Protein AF-A0A7V1GRT3-F1 (afdb_monomer)

Sequence (138 aa):
MILPPLRERRIIQRSLESFFRTHKEAEFRRAIRMVSRFYHLRTPKVEWFEYLDWGKVVGKTYEDGKIHLVHPENWKNGRKYNSERQWIQAVYHELGHYVLWADAERKADLFAARMLRGLNGKHPKNGARVRHKPAERR

Nearest PDB structures (foldseek):
  2r01-assembly1_A-2  TM=6.209E-01  e=7.469E+00  Chlorobaculum tepidum TLS
  8gad-assembly1_B  TM=3.885E-01  e=8.451E+00  synthetic construct
  7p30-assembly1_B  TM=4.212E-01  e=6.601E+00  Saccharomyces cerevisiae S288C

Radius of gyration: 23.44 Å; Cα contacts (8 Å, |Δi|>4): 127; chains: 1; bounding box: 41×51×80 Å

pLDDT: mean 83.91, std 15.69, range [49.06, 98.56]

Foldseek 3Di:
DDDDDPVLVVQLLVLLLCCLVPVPVVSVQVSQVSLCVVLVHDRAAEDEDQDDPPVPAQKDADLVRHIYHHHSVNQCVDPPGRDSVSRVVNVVVNVVVSSCNRCVPVVVVVVVVVVCPCPPPPPDPPDDPPDDDDDDDD

Structure (mmCIF, N/CA/C/O backbone):
data_AF-A0A7V1GRT3-F1
#
_entry.id   AF-A0A7V1GRT3-F1
#
loop_
_atom_site.group_PDB
_atom_site.id
_atom_site.type_symbol
_atom_site.label_atom_id
_atom_site.label_alt_id
_atom_site.label_comp_id
_atom_site.label_asym_id
_atom_site.label_entity_id
_atom_site.label_seq_id
_atom_site.pdbx_PDB_ins_code
_atom_site.Cartn_x
_atom_site.Cartn_y
_atom_site.Cartn_z
_atom_site.occupancy
_atom_site.B_iso_or_equiv
_atom_site.auth_seq_id
_atom_site.auth_comp_id
_atom_site.auth_asym_id
_atom_site.auth_atom_id
_atom_site.pdbx_PDB_model_num
ATOM 1 N N . MET A 1 1 ? 9.983 3.347 -11.801 1.00 63.03 1 MET A N 1
ATOM 2 C CA . MET A 1 1 ? 8.967 2.269 -11.854 1.00 63.03 1 MET A CA 1
ATOM 3 C C . MET A 1 1 ? 7.840 2.710 -12.780 1.00 63.03 1 MET A C 1
ATOM 5 O O . MET A 1 1 ? 7.515 3.890 -12.764 1.00 63.03 1 MET A O 1
ATOM 9 N N . ILE A 1 2 ? 7.294 1.825 -13.619 1.00 78.50 2 ILE A N 1
ATOM 10 C CA . ILE A 1 2 ? 6.099 2.154 -14.417 1.00 78.50 2 ILE A CA 1
ATOM 11 C C . ILE A 1 2 ? 4.923 2.187 -13.442 1.00 78.50 2 ILE A C 1
ATOM 13 O O . ILE A 1 2 ? 4.745 1.221 -12.717 1.00 78.50 2 ILE A O 1
ATOM 17 N N . LEU A 1 3 ? 4.176 3.286 -13.377 1.00 86.88 3 LEU A N 1
ATOM 18 C CA . LEU A 1 3 ? 3.011 3.414 -12.496 1.00 86.88 3 LEU 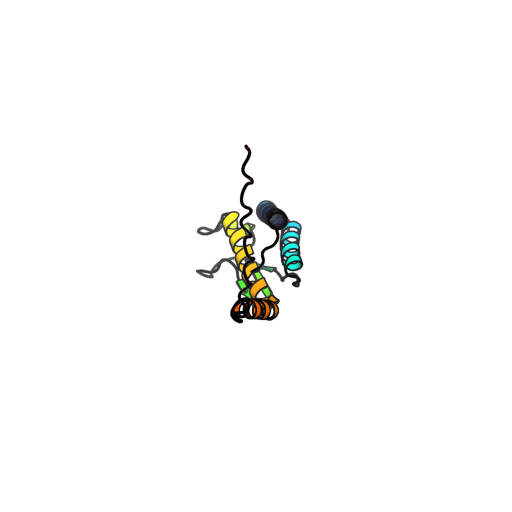A CA 1
ATOM 19 C C . LEU A 1 3 ? 1.721 3.044 -13.243 1.00 86.88 3 LEU A C 1
ATOM 21 O O . LEU A 1 3 ? 1.665 3.259 -14.458 1.00 86.88 3 LEU A O 1
ATOM 25 N N . PRO A 1 4 ? 0.661 2.598 -12.537 1.00 90.19 4 PRO A N 1
ATOM 26 C CA . PRO A 1 4 ? -0.648 2.425 -13.152 1.00 90.19 4 PRO A CA 1
ATOM 27 C C . PRO A 1 4 ? -1.164 3.727 -13.788 1.00 90.19 4 PRO A C 1
ATOM 29 O O . PRO A 1 4 ? -0.860 4.829 -13.294 1.00 90.19 4 PRO A O 1
ATOM 32 N N . PRO A 1 5 ? -1.994 3.645 -14.845 1.00 94.44 5 PRO A N 1
ATOM 33 C CA . PRO A 1 5 ? -2.667 4.804 -15.415 1.00 94.44 5 PRO A CA 1
ATOM 34 C C . PRO A 1 5 ? -3.401 5.619 -14.345 1.00 94.44 5 PRO A C 1
ATOM 36 O O . PRO A 1 5 ? -3.901 5.081 -13.355 1.00 94.44 5 PRO A O 1
ATOM 39 N N . LEU A 1 6 ? -3.512 6.937 -14.545 1.00 95.50 6 LEU A N 1
ATOM 40 C CA . LEU A 1 6 ? -4.125 7.836 -13.555 1.00 95.50 6 LEU A CA 1
ATOM 41 C C . LEU A 1 6 ? -5.550 7.404 -13.166 1.00 95.50 6 LEU A C 1
ATOM 43 O O . LEU A 1 6 ? -5.934 7.513 -12.003 1.00 95.50 6 LEU A O 1
ATOM 47 N N . ARG A 1 7 ? -6.318 6.867 -14.124 1.00 96.50 7 ARG A N 1
ATOM 48 C CA . ARG A 1 7 ? -7.661 6.324 -13.882 1.00 96.50 7 ARG A CA 1
ATOM 49 C C . ARG A 1 7 ? -7.647 5.182 -12.863 1.00 96.50 7 ARG A C 1
ATOM 51 O O . ARG A 1 7 ? -8.464 5.195 -11.948 1.00 96.50 7 ARG A O 1
ATOM 58 N N . GLU A 1 8 ? -6.726 4.232 -12.996 1.00 95.81 8 GLU A N 1
ATOM 59 C CA . GLU A 1 8 ? -6.601 3.102 -12.067 1.00 95.81 8 GLU A CA 1
ATOM 60 C C . GLU A 1 8 ? -6.127 3.571 -10.695 1.00 95.81 8 GLU A C 1
ATOM 62 O O . GLU A 1 8 ? -6.721 3.196 -9.685 1.00 95.81 8 GLU A O 1
ATOM 67 N N . ARG A 1 9 ? -5.147 4.486 -10.656 1.00 97.31 9 ARG A N 1
ATOM 68 C CA . ARG A 1 9 ? -4.674 5.098 -9.404 1.00 97.31 9 ARG A CA 1
ATOM 69 C C . ARG A 1 9 ? -5.802 5.776 -8.629 1.00 97.31 9 ARG A C 1
ATOM 71 O O . ARG A 1 9 ? -5.892 5.595 -7.424 1.00 97.31 9 ARG A O 1
ATOM 78 N N . ARG A 1 10 ? -6.714 6.485 -9.305 1.00 98.00 10 ARG A N 1
ATOM 79 C CA . ARG A 1 10 ? -7.901 7.089 -8.667 1.00 98.00 10 ARG A CA 1
ATOM 80 C C . ARG A 1 10 ? -8.875 6.055 -8.097 1.00 98.00 10 ARG A C 1
ATOM 82 O O . ARG A 1 10 ? -9.586 6.354 -7.145 1.00 98.00 10 ARG A O 1
ATOM 89 N N . ILE A 1 11 ? -8.984 4.869 -8.694 1.00 98.00 11 ILE A N 1
ATOM 90 C CA . ILE A 1 11 ? -9.845 3.798 -8.165 1.00 98.00 11 ILE A CA 1
ATOM 91 C C . ILE A 1 11 ? -9.196 3.181 -6.926 1.00 98.00 11 ILE A C 1
ATOM 93 O O . ILE A 1 11 ? -9.858 3.078 -5.900 1.00 98.00 11 ILE A O 1
ATOM 97 N N . ILE A 1 12 ? -7.903 2.854 -7.004 1.00 98.25 12 ILE A N 1
ATOM 98 C CA . ILE A 1 12 ? -7.123 2.334 -5.872 1.00 98.25 12 ILE A CA 1
ATOM 99 C C . ILE A 1 12 ? -7.197 3.311 -4.693 1.00 98.25 12 ILE A C 1
ATOM 101 O O . ILE A 1 12 ? -7.573 2.910 -3.596 1.00 98.25 12 ILE A O 1
ATOM 105 N N . GLN A 1 13 ? -6.932 4.594 -4.947 1.00 98.31 13 GLN A N 1
ATOM 106 C CA . GLN A 1 13 ? -7.016 5.663 -3.956 1.00 98.31 13 GLN A CA 1
ATOM 107 C C . GLN A 1 13 ? -8.377 5.674 -3.247 1.00 98.31 13 GLN A C 1
ATOM 109 O O . GLN A 1 13 ? -8.423 5.597 -2.026 1.00 98.31 13 GLN A O 1
ATOM 114 N N . ARG A 1 14 ? -9.483 5.686 -4.001 1.00 98.44 14 ARG A N 1
ATOM 115 C CA . ARG A 1 14 ? -10.840 5.710 -3.428 1.00 98.44 14 ARG A CA 1
ATOM 116 C C . ARG A 1 14 ? -11.167 4.467 -2.605 1.00 98.44 14 ARG A C 1
ATOM 118 O O . ARG A 1 14 ? -11.846 4.581 -1.591 1.00 98.44 14 ARG A O 1
ATOM 125 N N . SER A 1 15 ? -10.688 3.293 -3.012 1.00 98.56 15 SER A N 1
ATOM 126 C CA . SER A 1 15 ? -10.851 2.076 -2.212 1.00 98.56 15 SER A CA 1
ATOM 127 C C . SER A 1 15 ? -10.048 2.139 -0.907 1.00 98.56 15 SER A C 1
ATOM 129 O O . SER A 1 15 ? -10.567 1.752 0.136 1.00 98.56 15 SER A O 1
ATOM 131 N N . LEU A 1 16 ? -8.830 2.692 -0.917 1.00 98.44 16 LEU A N 1
ATOM 132 C CA . LEU A 1 16 ? -8.054 2.904 0.311 1.00 98.44 16 LEU A CA 1
ATOM 133 C C . LEU A 1 16 ? -8.704 3.942 1.238 1.00 98.44 16 LEU A C 1
ATOM 135 O O . LEU A 1 16 ? -8.792 3.701 2.437 1.00 98.44 16 LEU A O 1
ATOM 139 N N . GLU A 1 17 ? -9.212 5.050 0.695 1.00 98.50 17 GLU A N 1
ATOM 140 C CA . GLU A 1 17 ? -9.977 6.059 1.448 1.00 98.50 17 GLU A CA 1
ATOM 141 C C . GLU A 1 17 ? -11.249 5.449 2.058 1.00 98.50 17 GLU A C 1
ATOM 143 O O . GLU A 1 17 ? -11.537 5.629 3.240 1.00 98.50 17 GLU A O 1
ATOM 148 N N . SER A 1 18 ? -11.994 4.662 1.275 1.00 98.38 18 SER A N 1
ATOM 149 C CA . SER A 1 18 ? -13.191 3.962 1.749 1.00 98.38 18 SER A CA 1
ATOM 150 C C . SER A 1 18 ? -12.866 2.981 2.875 1.00 98.38 18 SER A C 1
ATOM 152 O O . SER A 1 18 ? -13.548 2.971 3.902 1.00 98.38 18 SER A O 1
ATOM 154 N N . PHE A 1 19 ? -11.797 2.193 2.731 1.00 98.31 19 PHE A N 1
ATOM 155 C CA . PHE A 1 19 ? -11.335 1.303 3.790 1.00 98.31 19 PHE A CA 1
ATOM 156 C C . PHE A 1 19 ? -10.915 2.079 5.039 1.00 98.31 19 PHE A C 1
ATOM 158 O O . PHE A 1 19 ? -11.338 1.726 6.134 1.00 98.31 19 PHE A O 1
ATOM 165 N N . PHE A 1 20 ? -10.166 3.174 4.891 1.00 97.69 20 PHE A N 1
ATOM 166 C CA . PHE A 1 20 ? -9.752 3.998 6.025 1.00 97.69 20 PHE A CA 1
ATOM 167 C C . PHE A 1 20 ? -10.951 4.529 6.823 1.00 97.69 20 PHE A C 1
ATOM 169 O O . PHE A 1 20 ? -10.897 4.616 8.048 1.00 97.69 20 PHE A O 1
ATOM 176 N N . ARG A 1 21 ? -12.054 4.867 6.151 1.00 97.06 21 ARG A N 1
ATOM 177 C CA . ARG A 1 21 ? -13.256 5.418 6.796 1.00 97.06 21 ARG A CA 1
ATOM 178 C C . ARG A 1 21 ? -14.195 4.354 7.353 1.00 97.06 21 ARG A C 1
ATOM 180 O O . ARG A 1 21 ? -14.779 4.575 8.405 1.00 97.06 21 ARG A O 1
ATOM 187 N N . THR A 1 22 ? -14.358 3.238 6.645 1.00 97.56 22 THR A N 1
ATOM 188 C CA . THR A 1 22 ? -15.412 2.242 6.924 1.00 97.56 22 THR A CA 1
ATOM 189 C C . THR A 1 22 ? -14.898 0.912 7.464 1.00 97.56 22 THR A C 1
ATOM 191 O O . THR A 1 22 ? -15.703 0.066 7.838 1.00 97.56 22 THR A O 1
ATOM 194 N N . HIS A 1 23 ? -13.582 0.695 7.431 1.00 95.69 23 HIS A N 1
ATOM 195 C CA . HIS A 1 23 ? -12.882 -0.537 7.820 1.00 95.69 23 HIS A CA 1
ATOM 196 C C . HIS A 1 23 ? -13.369 -1.804 7.088 1.00 95.69 23 HIS A C 1
ATOM 198 O O . HIS A 1 23 ? -13.065 -2.929 7.474 1.00 95.69 23 HIS A O 1
ATOM 204 N N . LYS A 1 24 ? -14.089 -1.648 5.968 1.00 96.75 24 LYS A N 1
ATOM 205 C CA . LYS A 1 24 ? -14.533 -2.767 5.129 1.00 96.75 24 LYS A CA 1
ATOM 206 C C . LYS A 1 24 ? -13.344 -3.381 4.393 1.00 96.75 24 LYS A C 1
ATOM 208 O O . LYS A 1 24 ? -12.938 -2.876 3.346 1.00 96.75 24 LYS A O 1
ATOM 213 N N . GLU A 1 25 ? -12.820 -4.501 4.889 1.00 95.75 25 GLU A N 1
ATOM 214 C CA . GLU A 1 25 ? -11.635 -5.174 4.323 1.00 95.75 25 GLU A CA 1
ATOM 215 C C . GLU A 1 25 ? -11.728 -5.466 2.817 1.00 95.75 25 GLU A C 1
ATOM 217 O O . GLU A 1 25 ? -10.709 -5.522 2.125 1.00 95.75 25 GLU A O 1
ATOM 222 N N . ALA A 1 26 ? -12.940 -5.648 2.283 1.00 97.44 26 ALA A N 1
ATOM 223 C CA . ALA A 1 26 ? -13.163 -5.852 0.855 1.00 97.44 26 ALA A CA 1
ATOM 224 C C . ALA A 1 26 ? -12.593 -4.706 -0.003 1.00 97.44 26 ALA A C 1
ATOM 226 O O . ALA A 1 26 ? -12.023 -4.965 -1.064 1.00 97.44 26 ALA A O 1
ATOM 227 N N . GLU A 1 27 ? -12.683 -3.459 0.470 1.00 98.19 27 GLU A N 1
ATOM 228 C CA . GLU A 1 27 ? -12.131 -2.292 -0.224 1.00 98.19 27 GLU A CA 1
ATOM 229 C C . GLU A 1 27 ? -10.603 -2.299 -0.206 1.00 98.19 27 GLU A C 1
ATOM 231 O O . GLU A 1 27 ? -9.966 -2.080 -1.238 1.00 98.19 27 GLU A O 1
ATOM 236 N N . PHE A 1 28 ? -10.002 -2.657 0.931 1.00 97.88 28 PHE A N 1
ATOM 237 C CA . PHE A 1 28 ? -8.556 -2.823 1.019 1.00 97.88 28 PHE A CA 1
ATOM 238 C C . PHE A 1 28 ? -8.071 -3.915 0.061 1.00 97.88 28 PHE A C 1
ATOM 240 O O . PHE A 1 28 ? -7.247 -3.659 -0.816 1.00 97.88 28 PHE A O 1
ATOM 247 N N . ARG A 1 29 ? -8.654 -5.119 0.140 1.00 97.31 29 ARG A N 1
ATOM 248 C CA . ARG A 1 29 ? -8.309 -6.247 -0.743 1.00 97.31 29 ARG A CA 1
ATOM 249 C C . ARG A 1 29 ? -8.458 -5.884 -2.217 1.00 97.31 29 ARG A C 1
ATOM 251 O O . ARG A 1 29 ? -7.625 -6.289 -3.028 1.00 97.31 29 ARG A O 1
ATOM 258 N N . ARG A 1 30 ? -9.488 -5.112 -2.576 1.00 97.75 30 ARG A N 1
ATOM 259 C CA . ARG A 1 30 ? -9.682 -4.606 -3.939 1.00 97.75 30 ARG A CA 1
ATOM 260 C C . ARG A 1 30 ? -8.520 -3.717 -4.375 1.00 97.75 30 ARG A C 1
ATOM 262 O O . ARG A 1 30 ? -7.966 -3.958 -5.447 1.00 97.75 30 ARG A O 1
ATOM 269 N N . ALA A 1 31 ? -8.133 -2.738 -3.558 1.00 97.94 31 ALA A N 1
ATOM 270 C CA . ALA A 1 31 ? -7.012 -1.849 -3.856 1.00 97.94 31 ALA A CA 1
ATOM 271 C C . ALA A 1 31 ? -5.703 -2.631 -4.062 1.00 97.94 31 ALA A C 1
ATOM 273 O O . ALA A 1 31 ? -5.037 -2.450 -5.084 1.00 97.94 31 ALA A O 1
ATOM 274 N N . ILE A 1 32 ? -5.378 -3.556 -3.151 1.00 97.44 32 ILE A N 1
ATOM 275 C CA . ILE A 1 32 ? -4.144 -4.350 -3.231 1.00 97.44 32 ILE A CA 1
ATOM 276 C C . ILE A 1 32 ? -4.138 -5.247 -4.477 1.00 97.44 32 ILE A C 1
ATOM 278 O O . ILE A 1 32 ? -3.162 -5.250 -5.225 1.00 97.44 32 ILE A O 1
ATOM 282 N N . ARG A 1 33 ? -5.245 -5.945 -4.774 1.00 97.31 33 ARG A N 1
ATOM 283 C CA . ARG A 1 33 ? -5.354 -6.781 -5.987 1.00 97.31 33 ARG A CA 1
ATOM 284 C C . ARG A 1 33 ? -5.165 -5.978 -7.268 1.00 97.31 33 ARG A C 1
ATOM 286 O O . ARG A 1 33 ? -4.555 -6.480 -8.206 1.00 97.31 33 ARG A O 1
ATOM 293 N N . MET A 1 34 ? -5.685 -4.751 -7.331 1.00 97.38 34 MET A N 1
ATOM 294 C CA . MET A 1 34 ? -5.506 -3.892 -8.504 1.00 97.38 34 MET A CA 1
ATOM 295 C C . MET A 1 34 ? -4.036 -3.523 -8.719 1.00 97.38 34 MET A C 1
ATOM 297 O O . MET A 1 34 ? -3.564 -3.578 -9.854 1.00 97.38 34 MET A O 1
ATOM 301 N N . VAL A 1 35 ? -3.307 -3.207 -7.642 1.00 95.50 35 VAL A N 1
ATOM 302 C CA . VAL A 1 35 ? -1.860 -2.945 -7.703 1.00 95.50 35 VAL A CA 1
ATOM 303 C C . VAL A 1 35 ? -1.108 -4.195 -8.154 1.00 95.50 35 VAL A C 1
ATOM 305 O O . VAL A 1 35 ? -0.366 -4.133 -9.133 1.00 95.50 35 VAL A O 1
ATOM 308 N N . SER A 1 36 ? -1.339 -5.337 -7.503 1.00 94.94 36 SER A N 1
ATOM 309 C CA . SER A 1 36 ? -0.692 -6.603 -7.862 1.00 94.94 36 SER A CA 1
ATOM 310 C C . SER A 1 36 ? -0.954 -6.996 -9.314 1.00 94.94 36 SER A C 1
ATOM 312 O O . SER A 1 36 ? -0.019 -7.350 -10.027 1.00 94.94 36 SER A O 1
ATOM 314 N N . ARG A 1 37 ? -2.196 -6.850 -9.794 1.00 95.31 37 ARG A N 1
ATOM 315 C CA . ARG A 1 37 ? -2.559 -7.154 -11.184 1.00 95.31 37 ARG A CA 1
ATOM 316 C C . ARG A 1 37 ? -1.792 -6.293 -12.181 1.00 95.31 37 ARG A C 1
ATOM 318 O O . ARG A 1 37 ? -1.333 -6.819 -13.186 1.00 95.31 37 ARG A O 1
ATOM 325 N N . PHE A 1 38 ? -1.650 -4.996 -11.910 1.00 93.31 38 PHE A N 1
ATOM 326 C CA . PHE A 1 38 ? -0.923 -4.088 -12.799 1.00 93.31 38 PHE A CA 1
ATOM 327 C C . PHE A 1 38 ? 0.552 -4.487 -12.962 1.00 93.31 38 PHE A C 1
ATOM 329 O O . PHE A 1 38 ? 1.103 -4.388 -14.054 1.00 93.31 38 PHE A O 1
ATOM 336 N N . TYR A 1 39 ? 1.185 -4.958 -11.887 1.00 90.50 39 TYR A N 1
ATOM 337 C CA . TYR A 1 39 ? 2.581 -5.398 -11.914 1.00 90.50 39 TYR A CA 1
ATOM 338 C C . TYR A 1 39 ? 2.761 -6.886 -12.236 1.00 90.50 39 TYR A C 1
ATOM 340 O O . TYR A 1 39 ? 3.895 -7.350 -12.243 1.00 90.50 39 TYR A O 1
ATOM 348 N N . HIS A 1 40 ? 1.683 -7.626 -12.517 1.00 91.19 40 HIS A N 1
ATOM 349 C CA . HIS A 1 40 ? 1.707 -9.082 -12.707 1.00 91.19 40 HIS A CA 1
ATOM 350 C C . HIS A 1 40 ? 2.296 -9.851 -11.511 1.00 91.19 40 HIS A C 1
ATOM 352 O O . HIS A 1 40 ? 2.954 -10.876 -11.670 1.00 91.19 40 HIS A O 1
ATOM 358 N N . LEU A 1 41 ? 2.034 -9.361 -10.299 1.00 91.75 41 LEU A N 1
ATOM 359 C CA . LEU A 1 41 ? 2.503 -9.953 -9.051 1.00 91.75 41 LEU A CA 1
ATOM 360 C C . LEU A 1 41 ? 1.398 -10.742 -8.355 1.00 91.75 41 LEU A C 1
ATOM 362 O O . LEU A 1 41 ? 0.202 -10.499 -8.545 1.00 91.75 41 LEU A O 1
ATOM 366 N N . ARG A 1 42 ? 1.807 -11.656 -7.471 1.00 93.12 42 ARG A N 1
ATOM 367 C CA . ARG A 1 42 ? 0.891 -12.234 -6.483 1.00 93.12 42 ARG A CA 1
ATOM 368 C C . ARG A 1 42 ? 0.343 -11.118 -5.580 1.00 93.12 42 ARG A C 1
ATOM 370 O O . ARG A 1 42 ? 0.895 -10.022 -5.479 1.00 93.12 42 ARG A O 1
ATOM 377 N N . THR A 1 43 ? -0.806 -11.366 -4.959 1.00 94.50 43 THR A N 1
ATOM 378 C CA . THR A 1 43 ? -1.331 -10.433 -3.950 1.00 94.50 43 THR A CA 1
ATOM 379 C C . THR A 1 43 ? -0.522 -10.624 -2.665 1.00 94.50 43 THR A C 1
ATOM 381 O O . THR A 1 43 ? -0.478 -11.760 -2.190 1.00 94.50 43 THR A O 1
ATOM 384 N N . PRO A 1 44 ? 0.133 -9.582 -2.115 1.00 94.75 44 PRO A N 1
ATOM 385 C CA . PRO A 1 44 ? 0.901 -9.716 -0.884 1.00 94.75 44 PRO A CA 1
ATOM 386 C C . PRO A 1 44 ? -0.012 -10.071 0.288 1.00 94.75 44 PRO A C 1
ATOM 388 O O . PRO A 1 44 ? -1.177 -9.657 0.340 1.00 94.75 44 PRO A O 1
ATOM 391 N N . LYS A 1 45 ? 0.531 -10.816 1.253 1.00 94.00 45 LYS A N 1
ATOM 392 C CA . LYS A 1 45 ? -0.139 -11.046 2.533 1.00 94.00 45 LYS A CA 1
ATOM 393 C C . LYS A 1 45 ? 0.043 -9.801 3.396 1.00 94.00 45 LYS A C 1
ATOM 395 O O . LYS A 1 45 ? 1.176 -9.396 3.637 1.00 94.00 45 LYS A O 1
ATOM 400 N N . VAL A 1 46 ? -1.061 -9.215 3.853 1.00 95.06 46 VAL A N 1
ATOM 401 C CA . VAL A 1 46 ? -1.042 -8.072 4.772 1.00 95.06 46 VAL A CA 1
ATOM 402 C C . VAL A 1 46 ? -1.462 -8.541 6.158 1.00 95.06 46 VAL A C 1
ATOM 404 O O . VAL A 1 46 ? -2.499 -9.188 6.292 1.00 95.06 46 VAL A O 1
ATOM 407 N N . GLU A 1 47 ? -0.657 -8.222 7.165 1.00 93.56 47 GLU A N 1
ATOM 408 C CA . GLU A 1 47 ? -0.955 -8.469 8.577 1.00 93.56 47 GLU A CA 1
ATOM 409 C C . GLU A 1 47 ? -1.038 -7.128 9.319 1.00 93.56 47 GLU A C 1
ATOM 411 O O . GLU A 1 47 ? -0.270 -6.197 9.054 1.00 93.56 47 GLU A O 1
ATOM 416 N N . TRP A 1 48 ? -2.016 -7.019 10.218 1.00 92.19 48 TRP A N 1
ATOM 417 C CA . TRP A 1 48 ? -2.283 -5.803 10.979 1.00 92.19 48 TRP A CA 1
ATOM 418 C C . TRP A 1 48 ? -1.520 -5.819 12.300 1.00 92.19 48 TRP A C 1
ATOM 420 O O . TRP A 1 48 ? -1.541 -6.822 13.008 1.00 92.19 48 TRP A O 1
A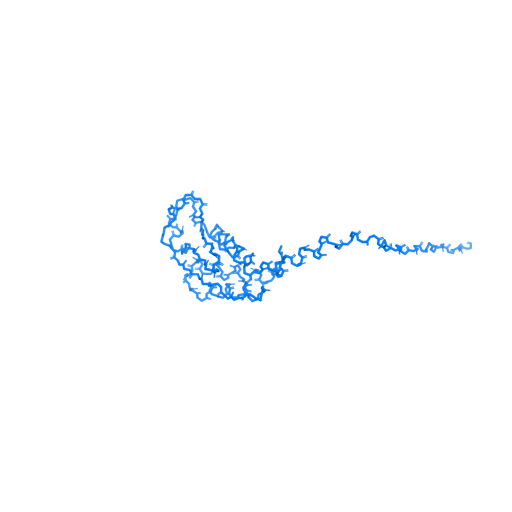TOM 430 N N . PHE A 1 49 ? -0.878 -4.705 12.642 1.00 85.38 49 PHE A N 1
ATOM 431 C CA . PHE A 1 49 ? -0.188 -4.529 13.920 1.00 85.38 49 PHE A CA 1
ATOM 432 C C . PHE A 1 49 ? -0.881 -3.490 14.807 1.00 85.38 49 PHE A C 1
ATOM 434 O O . PHE A 1 49 ? -1.445 -2.503 14.320 1.00 85.38 49 PHE A O 1
ATOM 441 N N . GLU A 1 50 ? -0.829 -3.729 16.119 1.00 72.12 50 GLU A N 1
ATOM 442 C CA . GLU A 1 50 ? -1.518 -2.919 17.130 1.00 72.12 50 GLU A CA 1
ATOM 443 C C . GLU A 1 50 ? -0.800 -1.608 17.449 1.00 72.12 50 GLU A C 1
ATOM 445 O O . GLU A 1 50 ? -1.454 -0.577 17.591 1.00 72.12 50 GLU A O 1
ATOM 450 N N . TYR A 1 51 ? 0.535 -1.620 17.514 1.00 65.38 51 TYR A N 1
ATOM 451 C CA . TYR A 1 51 ? 1.310 -0.458 17.938 1.00 65.38 51 TYR A CA 1
ATOM 452 C C . TYR A 1 51 ? 2.589 -0.255 17.125 1.00 65.38 51 TYR A C 1
ATOM 454 O O . TYR A 1 51 ? 3.308 -1.193 16.778 1.00 65.38 51 TYR A O 1
ATOM 462 N N . LEU A 1 52 ? 2.886 1.017 16.855 1.00 56.41 52 LEU A N 1
ATOM 463 C CA . LEU A 1 52 ? 4.127 1.482 16.243 1.00 56.41 52 LEU A CA 1
ATOM 464 C C . LEU A 1 52 ? 5.136 1.832 17.333 1.00 56.41 52 LEU A C 1
ATOM 466 O O . LEU A 1 52 ? 5.414 3.007 17.550 1.00 56.41 52 LEU A O 1
ATOM 470 N N . ASP A 1 53 ? 5.721 0.836 17.991 1.00 54.31 53 ASP A N 1
ATOM 471 C CA . ASP A 1 53 ? 6.876 1.090 18.869 1.00 54.31 53 ASP A CA 1
ATOM 472 C C . ASP A 1 53 ? 8.218 1.026 18.114 1.00 54.31 53 ASP A C 1
ATOM 474 O O . ASP A 1 53 ? 9.274 0.715 18.652 1.00 54.31 53 ASP A O 1
ATOM 478 N N . TRP A 1 54 ? 8.191 1.316 16.809 1.00 52.84 54 TRP A N 1
ATOM 479 C CA . TRP A 1 54 ? 9.347 1.167 15.918 1.00 52.84 54 TRP A CA 1
ATOM 480 C C . TRP A 1 54 ? 10.093 2.473 15.652 1.00 52.84 54 TRP A C 1
ATOM 482 O O . TRP A 1 54 ? 10.893 2.518 14.723 1.00 52.84 54 TRP A O 1
ATOM 492 N N . GLY A 1 55 ? 9.815 3.548 16.403 1.00 52.97 55 GLY A N 1
ATOM 493 C CA . GLY A 1 55 ? 10.550 4.828 16.421 1.00 52.97 55 GLY A CA 1
ATOM 494 C C . GLY A 1 55 ? 10.667 5.624 15.101 1.00 52.97 55 GLY A C 1
ATOM 495 O O . GLY A 1 55 ? 10.902 6.832 15.140 1.00 52.97 55 GLY A O 1
ATOM 496 N N . LYS A 1 56 ? 10.510 4.989 13.929 1.00 57.84 56 LYS A N 1
ATOM 497 C CA . LYS A 1 56 ? 10.843 5.497 12.587 1.00 57.84 56 LYS A CA 1
ATOM 498 C C . LYS A 1 56 ? 10.057 4.862 11.430 1.00 57.84 56 LYS A C 1
ATOM 500 O O . LYS A 1 56 ? 10.017 5.485 10.374 1.00 57.84 56 LYS A O 1
ATOM 505 N N . VAL A 1 57 ? 9.444 3.685 11.579 1.00 64.88 57 VAL A N 1
ATOM 506 C CA . VAL A 1 57 ? 8.813 2.969 10.447 1.00 64.88 57 VAL A CA 1
ATOM 507 C C . VAL A 1 57 ? 7.307 2.874 10.650 1.00 64.88 57 VAL A C 1
ATOM 509 O O . VAL A 1 57 ? 6.894 2.469 11.723 1.00 64.88 57 VAL A O 1
ATOM 512 N N . VAL A 1 58 ? 6.507 3.275 9.655 1.00 74.62 58 VAL A N 1
ATOM 513 C CA . VAL A 1 58 ? 5.021 3.333 9.687 1.00 74.62 58 VAL A CA 1
ATOM 514 C C . VAL A 1 58 ? 4.340 2.081 9.109 1.00 74.62 58 VAL A C 1
ATOM 516 O O . VAL A 1 58 ? 3.114 1.981 9.084 1.00 74.62 58 VAL A O 1
ATOM 519 N N . GLY A 1 59 ? 5.151 1.130 8.665 1.00 84.00 59 GLY A N 1
ATOM 520 C CA . GLY A 1 59 ? 4.811 -0.170 8.109 1.00 84.00 59 GLY A CA 1
ATOM 521 C C . GLY A 1 59 ? 6.103 -0.974 7.961 1.00 84.00 59 GLY A C 1
ATOM 522 O O . GLY A 1 59 ? 7.180 -0.484 8.300 1.00 84.00 59 GLY A O 1
ATOM 523 N N . LYS A 1 60 ? 6.014 -2.226 7.522 1.00 89.69 60 LYS A N 1
ATOM 524 C CA . LYS A 1 60 ? 7.201 -2.998 7.154 1.00 89.69 60 LYS A CA 1
ATOM 525 C C . LYS A 1 60 ? 6.859 -4.043 6.117 1.00 89.69 60 LYS A C 1
ATOM 527 O O . LYS A 1 60 ? 6.061 -4.938 6.369 1.00 89.69 60 LYS A O 1
ATOM 532 N N . THR A 1 61 ? 7.521 -3.975 4.982 1.00 91.50 61 THR A N 1
ATOM 533 C CA . THR A 1 61 ? 7.539 -5.060 4.010 1.00 91.50 61 THR A CA 1
ATOM 534 C C . THR A 1 61 ? 8.697 -5.991 4.357 1.00 91.50 61 THR A C 1
ATOM 536 O O . THR A 1 61 ? 9.7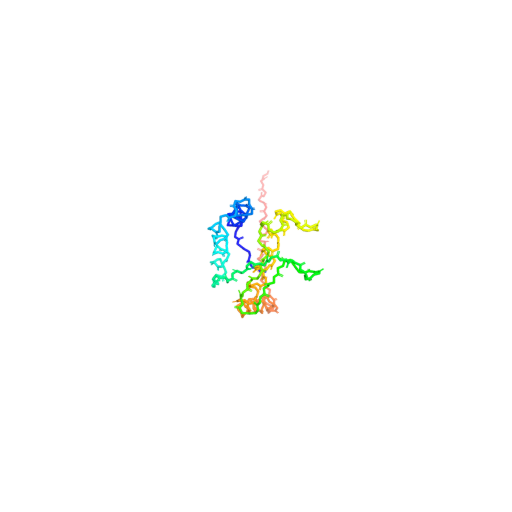74 -5.535 4.747 1.00 91.50 61 THR A O 1
ATOM 539 N N . TYR A 1 62 ? 8.502 -7.292 4.178 1.00 88.06 62 TYR A N 1
ATOM 540 C CA . TYR A 1 62 ? 9.512 -8.333 4.356 1.00 88.06 62 TYR A CA 1
ATOM 541 C C . TYR A 1 62 ? 9.928 -8.930 3.007 1.00 88.06 62 TYR A C 1
ATOM 543 O O . TYR A 1 62 ? 9.195 -8.840 2.019 1.00 88.06 62 TYR A O 1
ATOM 551 N N . GLU A 1 63 ? 11.107 -9.551 2.967 1.00 84.94 63 GLU A N 1
ATOM 552 C CA . GLU A 1 63 ? 11.671 -10.160 1.752 1.00 84.94 63 GLU A CA 1
ATOM 553 C C . GLU A 1 63 ? 10.807 -11.305 1.202 1.00 84.94 63 GLU A C 1
ATOM 555 O O . GLU A 1 63 ? 10.752 -11.513 -0.008 1.00 84.94 63 GLU A O 1
ATOM 560 N N . ASP A 1 64 ? 10.060 -11.996 2.070 1.00 84.75 64 ASP A N 1
ATOM 561 C CA . ASP A 1 64 ? 9.084 -13.030 1.695 1.00 84.75 64 ASP A CA 1
ATOM 562 C C . ASP A 1 64 ? 7.811 -12.460 1.030 1.00 84.75 64 ASP A C 1
ATOM 564 O O . ASP A 1 64 ? 6.914 -13.201 0.621 1.00 84.75 64 ASP A O 1
ATOM 568 N N . GLY A 1 65 ? 7.718 -11.133 0.914 1.00 86.06 65 GLY A N 1
ATOM 569 C CA . GLY A 1 65 ? 6.591 -10.428 0.324 1.00 86.06 65 GLY A CA 1
ATOM 570 C C . GLY A 1 65 ? 5.427 -10.174 1.281 1.00 86.06 65 GLY A C 1
ATOM 571 O O . GLY A 1 65 ? 4.379 -9.688 0.839 1.00 86.06 65 GLY A O 1
ATOM 572 N N . LYS A 1 66 ? 5.575 -10.480 2.576 1.00 92.19 66 LYS A N 1
ATOM 573 C CA . LYS A 1 66 ? 4.614 -10.076 3.603 1.00 92.19 66 LYS A CA 1
ATOM 574 C C . LYS A 1 66 ? 4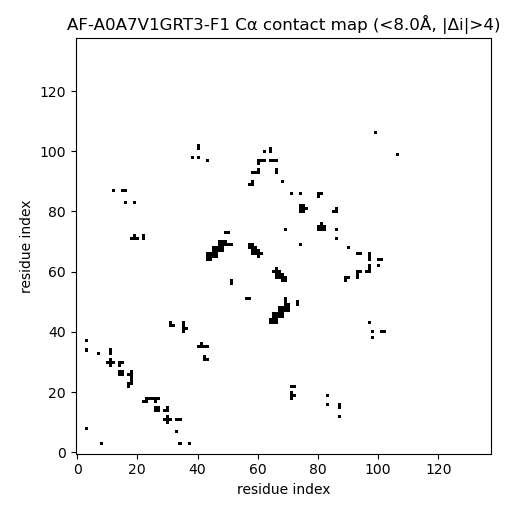.714 -8.572 3.864 1.00 92.19 66 LYS A C 1
ATOM 576 O O . LYS A 1 66 ? 5.795 -7.990 3.840 1.00 92.19 66 LYS A O 1
ATOM 581 N N . ILE A 1 67 ? 3.579 -7.941 4.144 1.00 94.06 67 ILE A N 1
ATOM 582 C CA . ILE A 1 67 ? 3.487 -6.534 4.528 1.00 94.06 67 ILE A CA 1
ATOM 583 C C . ILE A 1 67 ? 2.828 -6.434 5.905 1.00 94.06 67 ILE A C 1
ATOM 585 O O . ILE A 1 67 ? 1.716 -6.915 6.106 1.00 94.06 67 ILE A O 1
ATOM 589 N N . HIS A 1 68 ? 3.485 -5.764 6.842 1.00 93.00 68 HIS A N 1
ATOM 590 C CA . HIS A 1 68 ? 2.894 -5.325 8.099 1.00 93.00 68 HIS A CA 1
ATOM 591 C C . HIS A 1 68 ? 2.472 -3.865 7.988 1.00 93.00 68 HIS A C 1
ATOM 593 O O . HIS A 1 68 ? 3.257 -3.003 7.585 1.00 93.00 68 HIS A O 1
ATOM 599 N N . LEU A 1 69 ? 1.229 -3.589 8.370 1.00 93.19 69 LEU A N 1
ATOM 600 C CA . LEU A 1 69 ? 0.658 -2.247 8.399 1.00 93.19 69 LEU A CA 1
ATOM 601 C C . LEU A 1 69 ? -0.110 -2.033 9.697 1.00 93.19 69 LEU A C 1
ATOM 603 O O . LEU A 1 69 ? -0.632 -2.967 10.303 1.00 93.19 69 LEU A O 1
ATOM 607 N N . VAL A 1 70 ? -0.236 -0.775 10.097 1.00 91.31 70 VAL A N 1
ATOM 608 C CA . VAL A 1 70 ? -1.151 -0.396 11.175 1.00 91.31 70 VAL A CA 1
ATOM 609 C C . VAL A 1 70 ? -2.564 -0.321 10.620 1.00 91.31 70 VAL A C 1
ATOM 611 O O . VAL A 1 70 ? -2.790 0.291 9.572 1.00 91.31 70 VAL A O 1
ATOM 614 N N . HIS A 1 71 ? -3.524 -0.913 11.324 1.00 92.50 71 HIS A N 1
ATOM 615 C CA . HIS A 1 71 ? -4.930 -0.808 10.942 1.00 92.50 71 HIS A CA 1
ATOM 616 C C . HIS A 1 71 ? -5.424 0.652 11.065 1.00 92.50 71 HIS A C 1
ATOM 618 O O . HIS A 1 71 ? -5.031 1.333 12.017 1.00 92.50 71 HIS A O 1
ATOM 624 N N . PRO A 1 72 ? -6.293 1.161 10.163 1.00 93.19 72 PRO A N 1
ATOM 625 C CA . PRO A 1 72 ? -6.843 2.517 10.259 1.00 93.19 72 PRO A CA 1
ATOM 626 C C . PRO A 1 72 ? -7.437 2.881 11.626 1.00 93.19 72 PRO A C 1
ATOM 628 O O . PRO A 1 72 ? -7.331 4.032 12.041 1.00 93.19 72 PRO A O 1
ATOM 631 N N . GLU A 1 73 ? -8.025 1.915 12.336 1.00 91.06 73 GLU A N 1
ATOM 632 C CA . GLU A 1 73 ? -8.562 2.110 13.694 1.00 91.06 73 GLU A CA 1
ATOM 633 C C . GLU A 1 73 ? -7.489 2.561 14.675 1.00 91.06 73 GLU A C 1
ATOM 635 O O . GLU A 1 73 ? -7.650 3.576 15.348 1.00 91.06 73 GLU A O 1
ATOM 640 N N . ASN A 1 74 ? -6.362 1.855 14.690 1.00 88.94 74 ASN A N 1
ATOM 641 C CA . ASN A 1 74 ? -5.247 2.164 15.577 1.00 88.94 74 ASN A CA 1
ATOM 642 C C . ASN A 1 74 ? -4.500 3.411 15.102 1.00 88.94 74 ASN A C 1
ATOM 644 O O . ASN A 1 74 ? -4.066 4.230 15.908 1.00 88.94 74 ASN A O 1
ATOM 648 N N . TRP A 1 75 ? -4.403 3.599 13.784 1.00 90.00 75 TRP A N 1
ATOM 649 C CA . TRP A 1 75 ? -3.740 4.754 13.189 1.00 90.00 75 TRP A CA 1
ATOM 650 C C . TRP A 1 75 ? -4.367 6.079 13.623 1.00 90.00 75 TRP A C 1
ATOM 652 O O . TRP A 1 75 ? -3.652 7.014 13.972 1.00 90.00 75 TRP A O 1
ATOM 662 N N . LYS A 1 76 ? -5.703 6.165 13.638 1.00 90.44 76 LYS A N 1
ATOM 663 C CA . LYS A 1 76 ? -6.434 7.383 14.030 1.00 90.44 76 LYS A CA 1
ATOM 664 C C . LYS A 1 76 ? -6.129 7.827 15.465 1.00 90.44 76 LYS A C 1
ATOM 666 O O . LYS A 1 76 ? -6.219 9.015 15.755 1.00 90.44 76 LYS A O 1
ATOM 671 N N . ASN A 1 77 ? -5.712 6.899 16.325 1.00 87.44 77 ASN A N 1
ATOM 672 C CA . ASN A 1 77 ? -5.356 7.164 17.720 1.00 87.44 77 ASN A CA 1
ATOM 673 C C . ASN A 1 77 ? -3.884 7.591 17.899 1.00 87.44 77 ASN A C 1
ATOM 675 O O . ASN A 1 77 ? -3.446 7.882 19.013 1.00 87.44 77 ASN A O 1
ATOM 679 N N . GLY A 1 78 ? -3.097 7.635 16.819 1.00 83.25 78 GLY A N 1
ATOM 680 C CA . GLY A 1 78 ? -1.694 8.030 16.858 1.00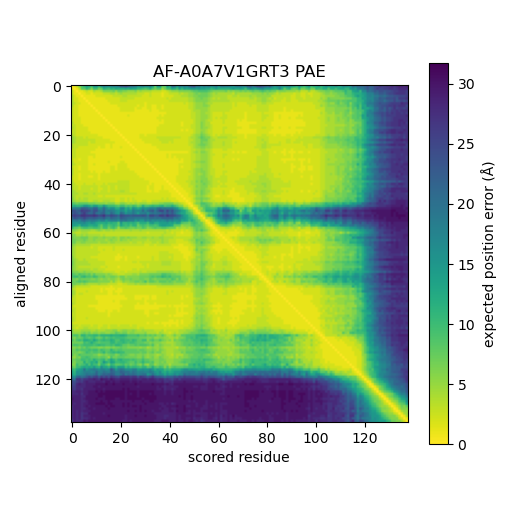 83.25 78 GLY A CA 1
ATOM 681 C C . GLY A 1 78 ? -1.486 9.510 17.208 1.00 83.25 78 GLY A C 1
ATOM 682 O O . GLY A 1 78 ? -2.236 10.393 16.794 1.00 83.25 78 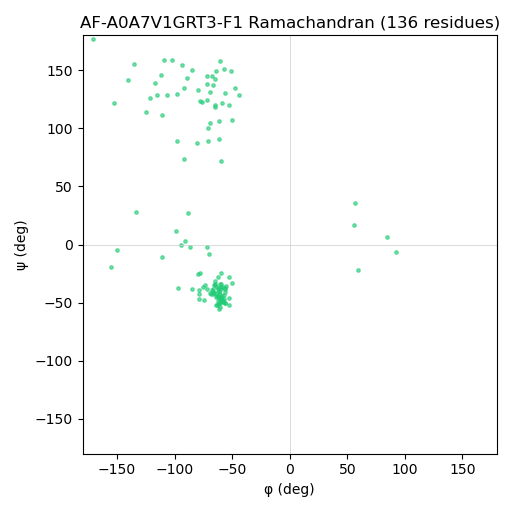GLY A O 1
ATOM 683 N N . ARG A 1 79 ? -0.407 9.816 17.943 1.00 78.88 79 ARG A N 1
ATOM 684 C CA . ARG A 1 79 ? -0.046 11.210 18.284 1.00 78.88 79 ARG A CA 1
ATOM 685 C C . ARG A 1 79 ? 0.636 11.960 17.133 1.00 78.88 79 ARG A C 1
ATOM 687 O O . ARG A 1 79 ? 0.344 13.126 16.905 1.00 78.88 79 ARG A O 1
ATOM 694 N N . LYS A 1 80 ? 1.566 11.303 16.426 1.00 79.31 80 LYS A N 1
ATOM 695 C CA . LYS A 1 80 ? 2.384 11.905 15.348 1.00 79.31 80 LYS A CA 1
ATOM 696 C C . LYS A 1 80 ? 1.837 11.634 13.944 1.00 79.31 80 LYS A C 1
ATOM 698 O O . LYS A 1 80 ? 1.929 12.489 13.066 1.00 79.31 80 LYS A O 1
ATOM 703 N N . TYR A 1 81 ? 1.303 10.436 13.731 1.00 81.00 81 TYR A N 1
ATOM 704 C CA . TYR A 1 81 ? 0.728 10.003 12.463 1.00 81.00 81 TYR A CA 1
ATOM 705 C C . TYR A 1 81 ? -0.694 9.529 12.727 1.00 81.00 81 TYR A C 1
ATOM 707 O O . TYR A 1 81 ? -0.877 8.554 13.448 1.00 81.00 81 TYR A O 1
ATOM 715 N N . ASN A 1 82 ? -1.675 10.247 12.189 1.00 87.31 82 ASN A N 1
ATOM 716 C CA . ASN A 1 82 ? -3.093 9.959 12.428 1.00 87.31 82 ASN A CA 1
ATOM 717 C C . ASN A 1 82 ? -4.017 10.347 11.271 1.00 87.31 82 ASN A C 1
ATOM 719 O O . ASN A 1 82 ? -5.206 10.035 11.294 1.00 87.31 82 ASN A O 1
ATOM 723 N N . SER A 1 83 ? -3.490 10.985 10.224 1.00 93.00 83 SER A N 1
ATOM 724 C CA . SER A 1 83 ? -4.309 11.387 9.082 1.00 93.00 83 SER A CA 1
ATOM 725 C C . SER A 1 83 ? -4.470 10.266 8.053 1.00 93.00 83 SER A C 1
ATOM 727 O O . SER A 1 83 ? -3.558 9.462 7.835 1.00 93.00 83 SER A O 1
ATOM 729 N N . GLU A 1 84 ? -5.610 10.280 7.355 1.00 96.12 84 GLU A N 1
ATOM 730 C CA . GLU A 1 84 ? -5.912 9.410 6.206 1.00 96.12 84 GLU A CA 1
ATOM 731 C C . GLU A 1 84 ? -4.807 9.484 5.144 1.00 96.12 84 GLU A C 1
ATOM 733 O O . GLU A 1 84 ? -4.304 8.465 4.675 1.00 96.12 84 GLU A O 1
ATOM 738 N N . ARG A 1 85 ? -4.362 10.702 4.811 1.00 95.62 85 ARG A N 1
ATOM 739 C CA . ARG A 1 85 ? -3.316 10.924 3.806 1.00 95.62 85 ARG A CA 1
ATOM 740 C C . ARG A 1 85 ? -2.003 10.237 4.180 1.00 95.62 85 ARG A C 1
ATOM 742 O O . ARG A 1 85 ? -1.392 9.608 3.320 1.00 95.62 85 ARG A O 1
ATOM 749 N N . GLN A 1 86 ? -1.563 10.367 5.433 1.00 93.56 86 GLN A N 1
ATOM 750 C CA . GLN A 1 86 ? -0.325 9.733 5.891 1.00 93.56 86 GLN A CA 1
ATOM 751 C C . GLN A 1 86 ? -0.457 8.205 5.899 1.00 93.56 86 GLN A C 1
ATOM 753 O O . GLN A 1 86 ? 0.482 7.522 5.499 1.00 9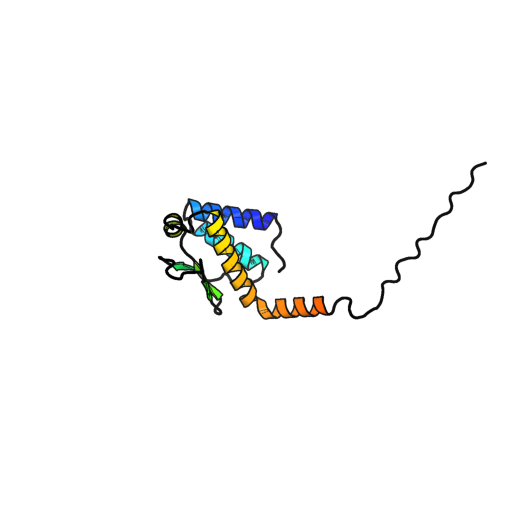3.56 86 GLN A O 1
ATOM 758 N N . TRP A 1 87 ? -1.620 7.672 6.290 1.00 94.88 87 TRP A N 1
ATOM 759 C CA . TRP A 1 87 ? -1.867 6.229 6.269 1.00 94.88 87 TRP A CA 1
ATOM 760 C C . TRP A 1 87 ? -1.797 5.670 4.846 1.00 94.88 87 TRP A C 1
ATOM 762 O O . TRP A 1 87 ? -1.066 4.721 4.578 1.00 94.88 87 TRP A O 1
ATOM 772 N N . ILE A 1 88 ? -2.487 6.310 3.898 1.00 96.94 88 ILE A N 1
ATOM 773 C CA . ILE A 1 88 ? -2.460 5.907 2.485 1.00 96.94 88 ILE A CA 1
ATOM 774 C C . ILE A 1 88 ? -1.038 6.007 1.916 1.00 96.94 88 ILE A C 1
ATOM 776 O O . ILE A 1 88 ? -0.602 5.132 1.167 1.00 96.94 88 ILE A O 1
ATOM 780 N N . GLN A 1 89 ? -0.287 7.047 2.285 1.00 95.06 89 GLN A N 1
ATOM 781 C CA . GLN A 1 89 ? 1.117 7.173 1.902 1.00 95.06 89 GLN A CA 1
ATOM 782 C C . GLN A 1 89 ? 1.965 6.015 2.450 1.00 95.06 89 GLN A C 1
ATOM 784 O O . GLN A 1 89 ? 2.797 5.496 1.708 1.00 95.06 89 GLN A O 1
ATOM 789 N N . ALA A 1 90 ? 1.739 5.584 3.696 1.00 93.69 90 ALA A N 1
ATOM 790 C CA . ALA A 1 90 ? 2.409 4.424 4.284 1.00 93.69 90 ALA A CA 1
ATOM 791 C C . ALA A 1 90 ? 2.069 3.131 3.524 1.00 93.69 90 ALA A C 1
ATOM 793 O O . ALA A 1 90 ? 2.968 2.386 3.150 1.00 93.69 90 ALA A O 1
ATOM 794 N N . VAL A 1 91 ? 0.795 2.915 3.180 1.00 95.88 91 VAL A N 1
ATOM 795 C CA . VAL A 1 91 ? 0.378 1.773 2.345 1.00 95.88 91 VAL A CA 1
ATOM 796 C C . VAL A 1 91 ? 1.106 1.773 1.000 1.00 95.88 91 VAL A C 1
ATOM 798 O O . VAL A 1 91 ? 1.630 0.742 0.584 1.00 95.88 91 VAL A O 1
ATOM 801 N N . TYR A 1 92 ? 1.170 2.916 0.311 1.00 96.25 92 TYR A N 1
ATOM 802 C CA . TYR A 1 92 ? 1.898 3.005 -0.957 1.00 96.25 92 TYR A CA 1
ATOM 803 C C . TYR A 1 92 ? 3.402 2.808 -0.801 1.00 96.25 92 TYR A C 1
ATOM 805 O O . TYR A 1 92 ? 4.023 2.251 -1.704 1.00 96.25 92 TYR A O 1
ATOM 813 N N . HIS A 1 93 ? 3.985 3.268 0.304 1.00 94.19 93 HIS A N 1
ATOM 814 C CA . HIS A 1 93 ? 5.398 3.075 0.601 1.00 94.19 93 HIS A CA 1
ATOM 815 C C . HIS A 1 93 ? 5.726 1.583 0.719 1.00 94.19 93 HIS A C 1
ATOM 817 O O . HIS A 1 93 ? 6.580 1.088 -0.017 1.00 94.19 93 HIS A O 1
ATOM 823 N N . GLU A 1 94 ? 4.967 0.850 1.535 1.00 94.44 94 GLU A N 1
ATOM 824 C CA . GLU A 1 94 ? 5.158 -0.593 1.707 1.00 94.44 94 GLU A CA 1
ATOM 825 C C . GLU A 1 94 ? 4.841 -1.384 0.432 1.00 94.44 94 GLU A C 1
ATOM 827 O O . GLU A 1 94 ? 5.610 -2.243 0.009 1.00 94.44 94 GLU A O 1
ATOM 832 N N . LEU A 1 95 ? 3.768 -1.039 -0.285 1.00 94.06 95 LEU A N 1
ATOM 833 C CA . LEU A 1 95 ? 3.520 -1.636 -1.601 1.00 94.06 95 LEU A CA 1
ATOM 834 C C . LEU A 1 95 ? 4.647 -1.336 -2.593 1.00 94.06 95 LEU A C 1
ATOM 836 O O . LEU A 1 95 ? 4.961 -2.173 -3.433 1.00 94.06 95 LEU A O 1
ATOM 840 N N . GLY A 1 96 ? 5.272 -0.163 -2.505 1.00 92.44 96 GLY A N 1
ATOM 841 C CA . GLY A 1 96 ? 6.453 0.181 -3.284 1.00 92.44 96 GLY A CA 1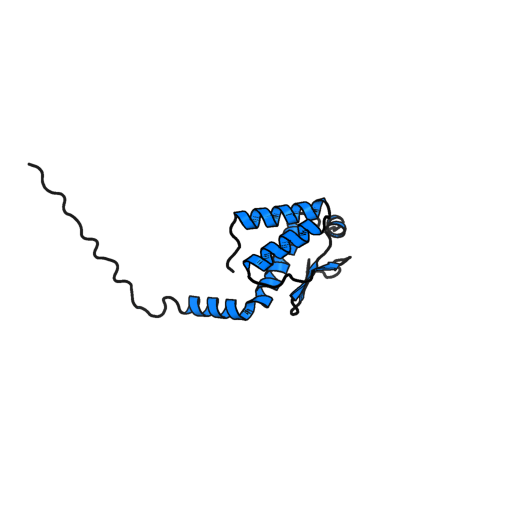
ATOM 842 C C . GLY A 1 96 ? 7.608 -0.779 -3.013 1.00 92.44 96 GLY A C 1
ATOM 843 O O . GLY A 1 96 ? 8.174 -1.312 -3.969 1.00 92.44 96 GLY A O 1
ATOM 844 N N . HIS A 1 97 ? 7.908 -1.046 -1.737 1.00 92.12 97 HIS A N 1
ATOM 845 C CA . HIS A 1 97 ? 8.895 -2.051 -1.334 1.00 92.12 97 HIS A CA 1
ATOM 846 C C . HIS A 1 97 ? 8.545 -3.436 -1.870 1.00 92.12 97 HIS A C 1
ATOM 848 O O . HIS A 1 97 ? 9.373 -4.051 -2.542 1.00 92.12 97 HIS A O 1
ATOM 854 N N . TYR A 1 98 ? 7.300 -3.879 -1.683 1.00 93.38 98 TYR A N 1
ATOM 855 C CA . TYR A 1 98 ? 6.845 -5.175 -2.178 1.00 93.38 98 TYR A CA 1
ATOM 856 C C . TYR A 1 98 ? 7.052 -5.316 -3.686 1.00 93.38 98 TYR A C 1
ATOM 858 O O . TYR A 1 98 ? 7.652 -6.282 -4.147 1.00 93.38 98 TYR A O 1
ATOM 866 N N . VAL A 1 99 ? 6.608 -4.328 -4.468 1.00 90.69 99 VAL A N 1
ATOM 867 C CA . VAL A 1 99 ? 6.762 -4.364 -5.925 1.00 90.69 99 VAL A CA 1
ATOM 868 C C . VAL A 1 99 ? 8.245 -4.321 -6.301 1.00 90.69 99 VAL A C 1
ATOM 870 O O . VAL A 1 99 ? 8.627 -4.882 -7.320 1.00 90.69 99 VAL A O 1
ATOM 873 N N . LEU A 1 100 ? 9.107 -3.623 -5.555 1.00 86.81 100 LEU A N 1
ATOM 874 C CA . LEU A 1 100 ? 10.556 -3.595 -5.811 1.00 86.81 100 LEU A CA 1
ATOM 875 C C . LEU A 1 100 ? 11.226 -4.948 -5.576 1.00 86.81 100 LEU A C 1
ATOM 877 O O . LEU A 1 100 ? 12.037 -5.331 -6.413 1.00 86.81 100 LEU A O 1
ATOM 881 N N . TRP A 1 101 ? 10.851 -5.676 -4.529 1.00 87.19 101 TRP A N 1
ATOM 882 C CA . TRP A 1 101 ? 11.419 -6.995 -4.252 1.00 87.19 101 TRP A CA 1
ATOM 883 C C . TRP A 1 101 ? 10.820 -8.105 -5.110 1.00 87.19 101 TRP A C 1
ATOM 885 O O . TRP A 1 101 ? 11.559 -8.875 -5.714 1.00 87.19 101 TRP A O 1
ATOM 895 N N . ALA A 1 102 ? 9.494 -8.159 -5.236 1.00 86.56 102 ALA A N 1
ATOM 896 C CA . ALA A 1 102 ? 8.800 -9.241 -5.936 1.00 86.56 102 ALA A CA 1
ATOM 897 C C . ALA A 1 102 ? 8.998 -9.231 -7.467 1.00 86.56 102 ALA A C 1
ATOM 899 O O . ALA A 1 102 ? 8.575 -10.160 -8.147 1.00 86.56 102 ALA A O 1
ATOM 900 N N . ASP A 1 103 ? 9.617 -8.181 -8.008 1.00 76.81 103 ASP A N 1
ATOM 901 C CA . ASP A 1 103 ? 9.824 -7.954 -9.442 1.00 76.81 103 ASP A CA 1
ATOM 902 C C . ASP A 1 103 ? 11.273 -7.534 -9.747 1.00 76.81 103 ASP A C 1
ATOM 904 O O . ASP A 1 103 ? 11.526 -6.753 -10.669 1.00 76.81 103 ASP A O 1
ATOM 908 N N . ALA A 1 104 ? 12.226 -7.964 -8.913 1.00 80.81 104 ALA A N 1
ATOM 909 C CA . ALA A 1 104 ? 13.609 -7.498 -8.972 1.00 80.81 104 ALA A CA 1
ATOM 910 C C . ALA A 1 104 ? 14.271 -7.796 -10.330 1.00 80.81 104 ALA A C 1
ATOM 912 O O . ALA A 1 104 ? 14.805 -6.876 -10.949 1.00 80.81 104 ALA A O 1
ATOM 913 N N . GLU A 1 105 ? 14.154 -9.030 -10.830 1.00 79.38 105 GLU A N 1
ATOM 914 C CA . GLU A 1 105 ? 14.816 -9.486 -12.064 1.00 79.38 105 GLU A CA 1
ATOM 915 C C . GLU A 1 105 ? 14.358 -8.696 -13.297 1.00 79.38 105 GLU A C 1
ATOM 917 O O . GLU A 1 105 ? 15.140 -8.016 -13.956 1.00 79.38 105 GLU A O 1
ATOM 922 N N . ARG A 1 106 ? 13.044 -8.656 -13.547 1.00 77.81 106 ARG A N 1
ATOM 923 C CA . ARG A 1 106 ? 12.466 -7.912 -14.677 1.00 77.81 106 ARG A CA 1
ATOM 924 C C . ARG A 1 106 ? 12.798 -6.418 -14.614 1.00 77.81 106 ARG A C 1
ATOM 926 O O . ARG A 1 106 ? 12.930 -5.752 -15.645 1.00 77.81 106 ARG A O 1
ATOM 933 N N . LYS A 1 107 ? 12.887 -5.846 -13.408 1.00 76.94 107 LYS A N 1
ATOM 934 C CA . LYS A 1 107 ? 13.295 -4.449 -13.216 1.00 76.94 107 LYS A CA 1
ATOM 935 C C . LYS A 1 107 ? 14.777 -4.247 -13.490 1.00 76.94 107 LYS A C 1
ATOM 937 O O . LYS A 1 107 ? 15.105 -3.214 -14.076 1.00 76.94 107 LYS A O 1
ATOM 942 N N . ALA A 1 108 ? 15.628 -5.192 -13.097 1.00 85.81 108 ALA A N 1
ATOM 943 C CA . ALA A 1 108 ? 17.050 -5.188 -13.409 1.00 85.81 108 ALA A CA 1
ATOM 944 C C . ALA A 1 108 ? 17.268 -5.253 -14.928 1.00 85.81 108 ALA A C 1
ATOM 946 O O . ALA A 1 108 ? 17.958 -4.389 -15.468 1.00 85.81 108 ALA A O 1
ATOM 947 N N . ASP A 1 109 ? 16.567 -6.144 -15.633 1.00 86.00 109 ASP A N 1
ATOM 948 C CA . ASP A 1 109 ? 16.601 -6.233 -17.099 1.00 86.00 109 ASP A CA 1
ATOM 949 C C . ASP A 1 109 ? 16.170 -4.927 -17.771 1.00 86.00 109 ASP A C 1
ATOM 951 O O . ASP A 1 109 ? 16.847 -4.391 -18.652 1.00 86.00 109 ASP A O 1
ATOM 955 N N . LEU A 1 110 ? 15.037 -4.363 -17.339 1.00 84.44 110 LEU A N 1
ATOM 956 C CA . LEU A 1 110 ? 14.520 -3.115 -17.898 1.00 84.44 110 LEU A CA 1
ATOM 957 C C . LEU A 1 110 ? 15.451 -1.928 -17.610 1.00 84.44 110 LEU A C 1
ATOM 959 O O . LEU A 1 110 ? 15.552 -1.008 -18.428 1.00 84.44 110 LEU A O 1
ATOM 963 N N . PHE A 1 111 ? 16.093 -1.921 -16.442 1.00 85.31 111 PHE A N 1
ATOM 964 C CA . PHE A 1 111 ? 17.114 -0.946 -16.080 1.00 85.31 111 PHE A CA 1
ATOM 965 C C . PHE A 1 111 ? 18.336 -1.083 -16.995 1.00 85.31 111 PHE A C 1
ATOM 967 O O . PHE A 1 111 ? 18.700 -0.105 -17.649 1.00 85.31 111 PHE A O 1
ATOM 974 N N . ALA A 1 112 ? 18.892 -2.289 -17.133 1.00 90.38 112 ALA A N 1
ATOM 975 C CA . ALA A 1 112 ? 20.035 -2.572 -17.997 1.00 90.38 112 ALA A CA 1
ATOM 976 C C . ALA A 1 112 ? 19.756 -2.192 -19.463 1.00 90.38 112 ALA A C 1
ATOM 978 O O . ALA A 1 112 ? 20.516 -1.436 -20.070 1.00 90.38 112 ALA A O 1
ATOM 979 N N . ALA A 1 113 ? 18.612 -2.608 -20.015 1.00 87.94 113 ALA A N 1
ATOM 980 C CA . ALA A 1 113 ? 18.218 -2.288 -21.386 1.00 87.94 113 ALA A CA 1
ATOM 981 C C . ALA A 1 113 ? 18.105 -0.773 -21.640 1.00 87.94 113 ALA A C 1
ATOM 983 O O . ALA A 1 113 ? 18.445 -0.289 -22.721 1.00 87.94 113 ALA A O 1
ATOM 984 N N . ARG A 1 114 ? 17.630 -0.003 -20.652 1.00 86.25 114 ARG A N 1
ATOM 985 C CA . ARG A 1 114 ? 17.539 1.464 -20.748 1.00 86.25 114 ARG A CA 1
ATOM 986 C C . ARG A 1 114 ? 18.889 2.149 -20.605 1.00 86.25 114 ARG A C 1
ATOM 988 O O . ARG A 1 114 ? 19.101 3.132 -21.302 1.00 86.25 114 ARG A O 1
ATOM 995 N N . MET A 1 115 ? 19.773 1.630 -19.756 1.00 87.69 115 MET A N 1
ATOM 996 C CA . MET A 1 115 ? 21.144 2.127 -19.626 1.00 87.69 115 MET A CA 1
ATOM 997 C C . MET A 1 115 ? 21.930 1.953 -20.929 1.00 87.69 115 MET A C 1
ATOM 999 O O . MET A 1 115 ? 22.675 2.844 -21.313 1.00 87.69 115 MET A O 1
ATOM 1003 N N . LEU A 1 116 ? 21.724 0.842 -21.643 1.00 87.31 116 LEU A N 1
ATOM 1004 C CA . LEU A 1 116 ? 22.389 0.572 -22.924 1.00 87.31 116 LEU A CA 1
ATOM 1005 C C . LEU A 1 116 ? 21.773 1.337 -24.110 1.00 87.31 116 LEU A C 1
ATOM 1007 O O . LEU A 1 116 ? 22.437 1.575 -25.124 1.00 87.31 116 LEU A O 1
ATOM 1011 N N . ARG A 1 117 ? 20.494 1.726 -24.023 1.00 84.44 117 ARG A N 1
ATOM 1012 C CA . ARG A 1 117 ? 19.781 2.400 -25.117 1.00 84.44 117 ARG A CA 1
ATOM 1013 C C . ARG A 1 117 ? 20.405 3.771 -25.408 1.00 84.44 117 ARG A C 1
ATOM 1015 O O . ARG A 1 117 ? 20.374 4.666 -24.576 1.00 84.44 117 ARG A O 1
ATOM 1022 N N . GLY A 1 118 ? 20.877 3.959 -26.640 1.00 70.75 118 GLY A N 1
ATOM 1023 C CA . GLY A 1 118 ? 21.437 5.230 -27.121 1.00 70.75 118 GLY A CA 1
ATOM 1024 C C . GLY A 1 118 ? 22.952 5.374 -26.953 1.00 70.75 118 GLY A C 1
ATOM 1025 O O . GLY A 1 118 ? 23.513 6.315 -27.502 1.00 70.75 118 GLY A O 1
ATOM 1026 N N . LEU A 1 119 ? 23.621 4.431 -26.277 1.00 76.38 119 LEU A N 1
ATOM 1027 C CA . LEU A 1 119 ? 25.087 4.412 -26.168 1.00 76.38 119 LEU A CA 1
ATOM 1028 C C . LEU A 1 119 ? 25.767 3.849 -27.426 1.00 76.38 119 LEU A C 1
ATOM 1030 O O . LEU A 1 119 ? 26.885 4.232 -27.757 1.00 76.38 119 LEU A O 1
ATOM 1034 N N . ASN A 1 120 ? 25.065 3.008 -28.190 1.00 61.47 120 ASN A N 1
ATOM 1035 C CA . ASN A 1 120 ? 25.509 2.585 -29.516 1.00 61.47 120 ASN A CA 1
ATOM 1036 C C . ASN A 1 120 ? 25.160 3.681 -30.530 1.00 61.47 120 ASN A C 1
ATOM 1038 O O . ASN A 1 120 ? 24.080 3.672 -31.124 1.00 61.47 120 ASN A O 1
ATOM 1042 N N . GLY A 1 121 ? 26.067 4.648 -30.678 1.00 56.38 121 GLY A N 1
ATOM 1043 C CA . GLY A 1 121 ? 25.956 5.838 -31.523 1.00 56.38 121 GLY A CA 1
ATOM 1044 C C . GLY A 1 121 ? 25.771 5.566 -33.018 1.00 56.38 121 GLY A C 1
ATOM 1045 O O . GLY A 1 121 ? 26.639 5.865 -33.830 1.00 56.38 121 GLY A O 1
ATOM 1046 N N . LYS A 1 122 ? 24.596 5.085 -33.419 1.00 54.53 122 LYS A N 1
ATOM 1047 C CA . LYS A 1 122 ? 24.055 5.352 -34.752 1.00 54.53 122 LYS A CA 1
ATOM 1048 C C . LYS A 1 122 ? 23.082 6.509 -34.608 1.00 54.53 122 LYS A C 1
ATOM 1050 O O . LYS A 1 122 ? 21.899 6.310 -34.343 1.00 54.53 122 LYS A O 1
ATOM 1055 N N . HIS A 1 123 ? 23.615 7.724 -34.735 1.00 51.53 123 HIS A N 1
ATOM 1056 C CA . HIS A 1 123 ? 22.805 8.926 -34.904 1.00 51.53 123 HIS A CA 1
ATOM 1057 C C . HIS A 1 123 ? 21.691 8.643 -35.925 1.00 51.53 123 HIS A C 1
ATOM 1059 O O . HIS A 1 123 ? 21.995 8.191 -37.036 1.00 51.53 123 HIS A O 1
ATOM 1065 N N . PRO A 1 124 ? 20.415 8.926 -35.609 1.00 52.78 124 PRO A N 1
ATOM 1066 C CA . PRO A 1 124 ? 19.418 9.064 -36.650 1.00 52.78 124 PRO A CA 1
ATOM 1067 C C . PRO A 1 124 ? 19.914 10.192 -37.551 1.00 52.78 124 PRO A C 1
ATOM 1069 O O . PRO A 1 124 ? 20.163 11.302 -37.071 1.00 52.78 124 PRO A O 1
ATOM 1072 N N . LYS A 1 125 ? 20.105 9.915 -38.844 1.00 53.28 125 LYS A N 1
ATOM 1073 C CA . LYS A 1 125 ? 20.269 10.968 -39.846 1.00 53.28 125 LYS A CA 1
ATOM 1074 C C . LYS A 1 125 ? 18.979 11.783 -39.822 1.00 53.28 125 LYS A C 1
ATOM 1076 O O . LYS A 1 125 ? 18.002 11.410 -40.465 1.00 53.28 125 LYS A O 1
ATOM 1081 N N . ASN A 1 126 ? 18.952 12.832 -39.000 1.00 50.59 126 ASN A N 1
ATOM 1082 C CA . ASN A 1 126 ? 17.849 13.774 -38.942 1.00 50.59 126 ASN A CA 1
ATOM 1083 C C . ASN A 1 126 ? 17.602 14.268 -40.364 1.00 50.59 126 ASN A C 1
ATOM 1085 O O . ASN A 1 126 ? 18.511 14.775 -41.022 1.00 50.59 126 ASN A O 1
ATOM 1089 N N . GLY A 1 127 ? 16.379 14.011 -40.830 1.00 49.06 127 GLY A N 1
ATOM 1090 C CA . GLY A 1 127 ? 15.943 14.233 -42.194 1.00 49.06 127 GLY A CA 1
ATOM 1091 C C . GLY A 1 127 ? 16.339 15.609 -42.703 1.00 49.06 127 GLY A C 1
ATOM 1092 O O . GLY A 1 127 ? 16.162 16.624 -42.025 1.00 49.06 127 GLY A O 1
ATOM 1093 N N . ALA A 1 128 ? 16.862 15.616 -43.927 1.00 52.94 128 ALA A N 1
ATOM 1094 C CA . ALA A 1 128 ? 17.013 16.809 -44.731 1.00 52.94 128 ALA A CA 1
ATOM 1095 C C . ALA A 1 128 ? 15.672 17.551 -44.747 1.00 52.94 128 ALA A C 1
ATOM 1097 O O . ALA A 1 128 ? 14.698 17.126 -45.367 1.00 52.94 128 ALA A O 1
ATOM 1098 N N . ARG A 1 129 ? 15.618 18.665 -44.021 1.00 51.72 129 ARG A N 1
ATOM 1099 C CA . ARG A 1 129 ? 14.522 19.620 -44.089 1.00 51.72 129 ARG A CA 1
ATOM 1100 C C . ARG A 1 129 ? 14.652 20.302 -45.450 1.00 51.72 129 ARG A C 1
ATOM 1102 O O . ARG A 1 129 ? 15.377 21.284 -45.585 1.00 51.72 129 ARG A O 1
ATOM 1109 N N . VAL A 1 130 ? 14.020 19.730 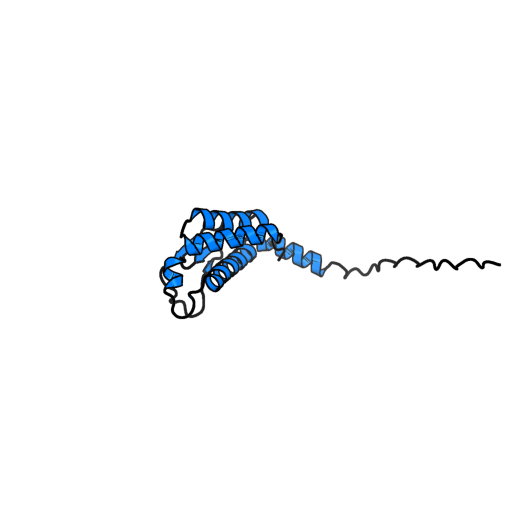-46.474 1.00 56.22 130 VAL A N 1
ATOM 1110 C CA . VAL A 1 130 ? 13.927 20.342 -47.803 1.00 56.22 130 VAL A CA 1
ATOM 1111 C C . VAL A 1 130 ? 13.183 21.664 -47.630 1.00 56.22 130 VAL A C 1
ATOM 1113 O O . VAL A 1 130 ? 11.983 21.695 -47.361 1.00 56.22 130 VAL A O 1
ATOM 1116 N N . ARG A 1 131 ? 13.918 22.776 -47.708 1.00 49.66 131 ARG A N 1
ATOM 1117 C CA . ARG A 1 131 ? 13.339 24.117 -47.777 1.00 49.66 131 ARG A CA 1
ATOM 1118 C C . ARG A 1 131 ? 12.655 24.254 -49.138 1.00 49.66 131 ARG A C 1
ATOM 1120 O O . ARG A 1 131 ? 13.330 24.432 -50.146 1.00 49.66 131 ARG A O 1
ATOM 1127 N N . HIS A 1 132 ? 11.328 24.187 -49.165 1.00 49.69 132 HIS A N 1
ATOM 1128 C CA . HIS A 1 132 ? 10.553 24.662 -50.307 1.00 49.69 132 HIS A CA 1
ATOM 1129 C C . HIS A 1 132 ? 10.740 26.183 -50.430 1.00 49.69 132 HIS A C 1
ATOM 1131 O O . HIS A 1 132 ? 10.397 26.926 -49.510 1.00 49.69 132 HIS A O 1
ATOM 1137 N N . LYS A 1 133 ? 11.305 26.648 -51.553 1.00 50.62 133 LYS A N 1
ATOM 1138 C CA . LYS A 1 133 ? 11.233 28.060 -51.960 1.00 50.62 133 LYS A CA 1
ATOM 1139 C C . LYS A 1 133 ? 9.771 28.403 -52.290 1.00 50.62 133 LYS A C 1
ATOM 1141 O O . LYS A 1 133 ? 9.131 27.601 -52.974 1.00 50.62 133 LYS A O 1
ATOM 1146 N N . PRO A 1 134 ? 9.240 29.560 -51.864 1.00 50.94 134 PRO A N 1
ATOM 1147 C CA . PRO A 1 134 ? 7.974 30.046 -52.391 1.00 50.94 134 PRO A CA 1
ATOM 1148 C C . PRO A 1 134 ? 8.177 30.526 -53.835 1.00 50.94 134 PRO A C 1
ATOM 1150 O O . PRO A 1 134 ? 9.193 31.140 -54.158 1.00 50.94 134 PRO A O 1
ATOM 1153 N N . ALA A 1 135 ? 7.220 30.197 -54.700 1.00 54.91 135 ALA A N 1
ATOM 1154 C CA . ALA A 1 135 ? 7.176 30.666 -56.076 1.00 54.91 135 ALA A CA 1
ATOM 1155 C C . ALA A 1 135 ? 6.864 32.170 -56.114 1.00 54.91 135 ALA A C 1
ATOM 1157 O O . ALA A 1 135 ? 5.907 32.620 -55.480 1.00 54.91 135 ALA A O 1
ATOM 1158 N N . GLU A 1 136 ? 7.662 32.918 -56.875 1.00 51.25 136 GLU A N 1
ATOM 1159 C CA . GLU A 1 136 ? 7.368 34.293 -57.278 1.00 51.25 136 GLU A CA 1
ATOM 1160 C C . GLU A 1 136 ? 6.013 34.349 -57.991 1.00 51.25 136 GLU A C 1
ATOM 1162 O O . GLU A 1 136 ? 5.731 33.573 -58.909 1.00 51.25 136 GLU A O 1
ATOM 1167 N N . ARG A 1 137 ? 5.162 35.285 -57.569 1.00 55.00 137 ARG A N 1
ATOM 1168 C CA . ARG A 1 137 ? 3.997 35.715 -58.338 1.00 55.00 137 ARG A CA 1
ATOM 1169 C C . ARG A 1 137 ? 4.243 37.147 -58.805 1.00 55.00 137 ARG A C 1
ATOM 1171 O O . ARG A 1 137 ? 4.270 38.031 -57.963 1.00 55.00 137 ARG A O 1
ATOM 1178 N N . ARG A 1 138 ? 4.411 37.247 -60.130 1.00 57.19 138 ARG A N 1
ATOM 1179 C CA . ARG A 1 138 ? 4.122 38.338 -61.083 1.00 57.19 138 ARG A CA 1
ATOM 1180 C C . ARG A 1 138 ? 4.362 39.777 -60.645 1.00 57.19 138 ARG A C 1
ATOM 1182 O O . ARG A 1 138 ? 3.603 40.261 -59.784 1.00 57.19 138 ARG A O 1
#

Solvent-accessible surface area (backbone atoms only — not comparable to full-atom values): 8374 Å² total; per-residue (Å²): 132,91,72,74,57,72,72,55,47,55,50,34,50,51,24,44,54,47,19,57,74,67,67,45,60,68,31,41,55,49,27,50,44,54,54,18,56,75,72,73,47,74,68,66,54,76,46,76,46,85,74,80,88,58,94,81,52,78,48,46,55,45,95,91,39,40,32,39,36,58,41,54,79,54,34,56,73,39,91,90,58,45,50,70,69,59,51,54,50,37,53,52,51,36,50,48,50,35,54,53,64,80,41,42,65,67,50,51,52,55,48,52,56,54,69,53,58,78,70,72,81,71,73,76,81,73,72,83,77,78,77,78,77,82,81,87,78,132

Secondary structure (DSSP, 8-state):
-PPPPHHHHHHHHHHHHHHHHH--HHHHHHHHHHHHHHTTPPPPPEEEES---STT-SEEE-TTS-EEEE-HHHHHT-SS---HHHHHHHHHHHHHHHHHHHTHHHHHHHHHHHHHTTTS-----------PPPPP--

Mean predicted aligned error: 10.01 Å